Protein AF-H9VZD3-F1 (afdb_monomer)

Radius of gyration: 14.66 Å; Cα contacts (8 Å, |Δi|>4): 72; chains: 1; bounding box: 34×27×39 Å

InterPro domains:
  IPR009798 Wound-induced protein Wun1-like [PF07107] (5-67)
  IPR009798 Wound-induced protein Wun1-like [PTHR33703] (4-67)
  IPR032710 NTF2-like domain superfamily [SSF54427] (5-28)

Foldseek 3Di:
DQDKDKDWDFDADPNRTPDIDMDIPDKDFAFDPPVVCVVVVVHTDTPDIQDSPPDPDPCPDDDDDDD

Structure (mmCIF, N/CA/C/O backbone):
data_AF-H9VZD3-F1
#
_entry.id   AF-H9VZD3-F1
#
loop_
_atom_site.group_PDB
_atom_site.id
_atom_site.type_symbol
_atom_site.label_atom_id
_atom_site.label_alt_id
_atom_site.label_comp_id
_atom_site.label_asym_id
_atom_site.label_entity_id
_atom_site.label_seq_id
_atom_site.pdbx_PDB_ins_code
_atom_site.Cartn_x
_atom_site.Cartn_y
_atom_site.Cartn_z
_atom_site.occupancy
_atom_site.B_iso_or_equiv
_atom_site.auth_seq_id
_atom_site.auth_comp_id
_atom_site.auth_asym_id
_atom_site.auth_atom_id
_atom_site.pdbx_PDB_model_num
ATOM 1 N N . ASP A 1 1 ? 16.616 1.361 -17.633 1.00 57.31 1 ASP A N 1
ATOM 2 C CA . ASP A 1 1 ? 15.183 1.070 -17.806 1.00 57.31 1 ASP A CA 1
ATOM 3 C C . ASP A 1 1 ? 14.585 0.640 -16.484 1.00 57.31 1 ASP A C 1
ATOM 5 O O . ASP A 1 1 ? 15.015 -0.357 -15.914 1.00 57.31 1 ASP A O 1
ATOM 9 N N . GLU A 1 2 ? 13.676 1.446 -15.941 1.00 68.12 2 GLU A N 1
ATOM 10 C CA . GLU A 1 2 ? 12.894 1.066 -14.763 1.00 68.12 2 GLU A CA 1
ATOM 11 C C . GLU A 1 2 ? 11.780 0.107 -15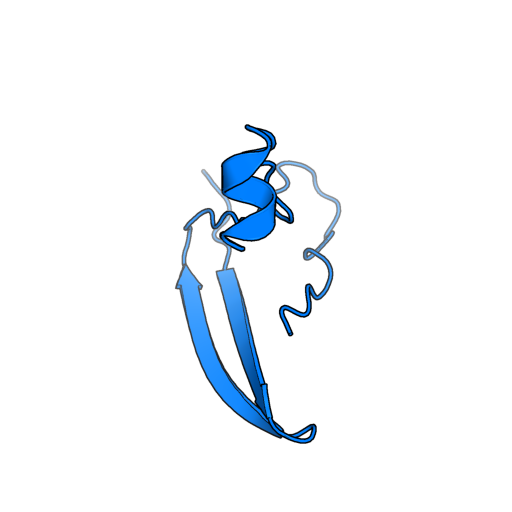.200 1.00 68.12 2 GLU A C 1
ATOM 13 O O . GLU A 1 2 ? 11.162 0.301 -16.247 1.00 68.12 2 GLU A O 1
ATOM 18 N N . THR A 1 3 ? 11.551 -0.964 -14.436 1.00 76.25 3 THR A N 1
ATOM 19 C CA . THR A 1 3 ? 10.438 -1.881 -14.721 1.00 76.25 3 THR A CA 1
ATOM 20 C C . THR A 1 3 ? 9.137 -1.202 -14.298 1.00 76.25 3 THR A C 1
ATOM 22 O O . THR A 1 3 ? 9.066 -0.746 -13.155 1.00 76.25 3 THR A O 1
ATOM 25 N N . PRO A 1 4 ? 8.119 -1.122 -15.174 1.00 80.06 4 PRO A N 1
ATOM 26 C CA . PRO A 1 4 ? 6.851 -0.518 -14.803 1.00 80.06 4 PRO A CA 1
ATOM 27 C C . PRO A 1 4 ? 6.195 -1.277 -13.645 1.00 80.06 4 PRO A C 1
ATOM 29 O O . PRO A 1 4 ? 6.227 -2.509 -13.611 1.00 80.06 4 PRO A O 1
ATOM 32 N N . TYR A 1 5 ? 5.574 -0.547 -12.722 1.00 79.19 5 TYR A N 1
ATOM 33 C CA . TYR A 1 5 ? 4.871 -1.110 -11.573 1.00 79.19 5 TYR A CA 1
ATOM 34 C C . TYR A 1 5 ? 3.551 -0.387 -11.301 1.00 79.19 5 TYR A C 1
ATOM 36 O O . TYR A 1 5 ? 3.331 0.745 -11.734 1.00 79.19 5 TYR A O 1
ATOM 44 N N . TRP A 1 6 ? 2.674 -1.070 -10.569 1.00 84.25 6 TRP A N 1
ATOM 45 C CA . TRP A 1 6 ? 1.362 -0.578 -10.173 1.00 84.25 6 TRP A CA 1
ATOM 46 C C . TRP A 1 6 ? 1.188 -0.709 -8.664 1.00 84.25 6 TRP A C 1
ATOM 48 O O . TRP A 1 6 ? 1.649 -1.681 -8.062 1.00 84.25 6 TRP A O 1
ATOM 58 N N . VAL A 1 7 ? 0.496 0.255 -8.065 1.00 82.19 7 VAL A N 1
ATOM 59 C CA . VAL A 1 7 ? 0.016 0.194 -6.683 1.00 82.19 7 VAL A CA 1
ATOM 60 C C . VAL A 1 7 ? -1.505 0.253 -6.720 1.00 82.19 7 VAL A C 1
ATOM 62 O O . VAL A 1 7 ? -2.071 1.170 -7.315 1.00 82.19 7 VAL A O 1
ATOM 65 N N . HIS A 1 8 ? -2.166 -0.716 -6.087 1.00 85.75 8 HIS A N 1
ATOM 66 C CA . HIS A 1 8 ? -3.622 -0.752 -5.967 1.00 85.75 8 HIS A CA 1
ATOM 67 C C . HIS A 1 8 ? -4.026 -0.468 -4.525 1.00 85.75 8 HIS A C 1
ATOM 69 O O . HIS A 1 8 ? -3.512 -1.093 -3.598 1.00 85.75 8 HIS A O 1
ATOM 75 N N . VAL A 1 9 ? -4.957 0.463 -4.349 1.00 85.25 9 VAL A N 1
ATOM 76 C CA . VAL A 1 9 ? -5.547 0.816 -3.058 1.00 85.25 9 VAL A CA 1
ATOM 77 C C . VAL A 1 9 ? -7.025 0.466 -3.116 1.00 85.25 9 VAL A C 1
ATOM 79 O O . VAL A 1 9 ? -7.722 0.898 -4.035 1.00 85.25 9 VAL A O 1
ATOM 82 N N . TRP A 1 10 ? -7.489 -0.341 -2.165 1.00 87.50 10 TRP A N 1
ATOM 83 C CA . TRP A 1 10 ? -8.879 -0.786 -2.089 1.00 87.50 10 TRP A CA 1
ATOM 84 C C . TRP A 1 10 ? -9.530 -0.247 -0.822 1.00 87.50 10 TRP A C 1
ATOM 86 O O . TRP A 1 10 ? -8.976 -0.405 0.267 1.00 87.50 10 TRP A O 1
ATOM 96 N N . THR A 1 11 ? -10.720 0.326 -0.960 1.00 86.06 11 THR A N 1
ATOM 97 C CA . THR A 1 11 ? -11.593 0.636 0.177 1.00 86.06 11 THR A CA 1
ATOM 98 C C . THR A 1 11 ? -12.535 -0.542 0.375 1.00 86.06 11 THR A C 1
ATOM 100 O O . THR A 1 11 ? -13.179 -0.981 -0.579 1.00 86.06 11 THR A O 1
ATOM 103 N N . VAL A 1 12 ? -12.592 -1.077 1.597 1.00 87.69 12 VAL A N 1
ATOM 104 C CA . VAL A 1 12 ? -13.439 -2.225 1.941 1.00 87.69 12 VAL A CA 1
ATOM 105 C C . VAL A 1 12 ? -14.428 -1.824 3.027 1.00 87.69 12 VAL A C 1
ATOM 107 O O . VAL A 1 12 ? -14.024 -1.469 4.129 1.00 87.69 12 VAL A O 1
ATOM 110 N N . GLU A 1 13 ? -15.721 -1.956 2.742 1.00 90.56 13 GLU A N 1
ATOM 111 C CA . GLU A 1 13 ? -16.810 -1.744 3.695 1.00 90.56 13 GLU A CA 1
ATOM 112 C C . GLU A 1 13 ? -17.598 -3.042 3.856 1.00 90.56 13 GLU A C 1
ATOM 114 O O . GLU A 1 13 ? -18.048 -3.645 2.883 1.00 90.56 13 GLU A O 1
ATOM 119 N N . ASN A 1 14 ? -17.755 -3.508 5.096 1.00 92.81 14 ASN A N 1
ATOM 120 C CA . ASN A 1 14 ? -18.502 -4.729 5.423 1.00 92.81 14 ASN A CA 1
ATOM 121 C C . ASN A 1 14 ? -18.047 -5.969 4.620 1.00 92.81 14 ASN A C 1
ATOM 123 O O . ASN A 1 14 ? -18.856 -6.817 4.249 1.00 92.81 14 ASN A O 1
ATOM 127 N N . GLY A 1 15 ? -16.744 -6.072 4.339 1.00 88.62 15 GLY A N 1
ATOM 128 C CA . GLY A 1 15 ? -16.162 -7.163 3.549 1.00 88.62 15 GLY A CA 1
ATOM 129 C C . GLY A 1 15 ? -16.358 -7.036 2.033 1.00 88.62 15 GLY A C 1
ATOM 130 O O . GLY A 1 15 ? -15.993 -7.955 1.303 1.00 88.62 15 GLY A O 1
ATOM 131 N N . ILE A 1 16 ? -16.905 -5.917 1.552 1.00 90.12 16 ILE A N 1
ATOM 132 C CA . ILE A 1 16 ? -17.121 -5.621 0.134 1.00 90.12 16 ILE A CA 1
ATOM 133 C C . ILE A 1 16 ? -16.162 -4.509 -0.288 1.00 90.12 16 ILE A C 1
ATOM 135 O O . ILE A 1 16 ? -16.066 -3.485 0.380 1.00 90.12 16 ILE A O 1
ATOM 139 N N . ILE A 1 17 ? -15.459 -4.692 -1.408 1.00 91.06 17 ILE A N 1
ATOM 140 C CA . ILE A 1 17 ? -14.652 -3.621 -2.008 1.00 91.06 17 ILE A CA 1
ATOM 141 C C . ILE A 1 17 ? -15.606 -2.581 -2.609 1.00 91.06 17 ILE A C 1
ATOM 143 O O . ILE A 1 17 ? -16.363 -2.904 -3.525 1.00 91.06 17 ILE A O 1
ATOM 147 N N . THR A 1 18 ? -15.570 -1.350 -2.102 1.00 95.12 18 THR A N 1
ATOM 148 C CA . THR A 1 18 ? -16.433 -0.239 -2.542 1.00 95.12 18 THR A CA 1
ATOM 149 C C . THR A 1 18 ? -15.708 0.766 -3.437 1.00 95.12 18 THR A C 1
ATOM 151 O O . THR A 1 18 ? -16.349 1.417 -4.259 1.00 95.12 18 THR A O 1
ATOM 154 N N . GLU A 1 19 ? -14.378 0.855 -3.347 1.00 92.31 19 GLU A N 1
ATOM 155 C CA . GLU A 1 19 ? -13.545 1.706 -4.204 1.00 92.31 19 GLU A CA 1
ATOM 156 C C . GLU A 1 19 ? -12.235 0.992 -4.555 1.00 92.31 19 GLU A C 1
ATOM 158 O O . GLU A 1 19 ? -11.650 0.284 -3.732 1.00 92.31 19 GLU A O 1
ATOM 163 N N . VAL A 1 20 ? -11.758 1.216 -5.780 1.00 89.25 20 VAL A N 1
ATOM 164 C CA . VAL A 1 20 ? -10.422 0.825 -6.232 1.00 89.25 20 VAL A CA 1
ATOM 165 C C . VAL A 1 20 ? -9.735 2.046 -6.825 1.00 89.25 20 VAL A C 1
ATOM 167 O O . VAL A 1 20 ? -10.310 2.745 -7.661 1.00 89.25 20 VAL A O 1
ATOM 170 N N . ARG A 1 21 ? -8.486 2.278 -6.420 1.00 90.12 21 ARG A N 1
ATOM 171 C CA . ARG A 1 21 ? -7.607 3.288 -7.004 1.00 90.12 21 ARG A CA 1
ATOM 172 C C . ARG A 1 21 ? -6.295 2.662 -7.439 1.00 90.12 21 ARG A C 1
ATOM 174 O O . ARG A 1 21 ? -5.682 1.908 -6.686 1.00 90.12 21 ARG A O 1
ATOM 181 N N . GLU A 1 22 ? -5.858 3.013 -8.638 1.00 88.62 22 GLU A N 1
ATOM 182 C CA . GLU A 1 22 ? -4.654 2.464 -9.251 1.00 88.62 22 GLU A CA 1
ATOM 183 C C . GLU A 1 22 ? -3.656 3.582 -9.538 1.00 88.62 22 GLU A C 1
ATOM 185 O O . GLU A 1 22 ? -4.004 4.623 -10.099 1.00 88.62 22 GLU A O 1
ATOM 190 N N . TYR A 1 23 ? -2.404 3.357 -9.150 1.00 85.81 23 TYR A N 1
ATOM 191 C CA . TYR A 1 23 ? -1.302 4.272 -9.397 1.00 85.81 23 TYR A CA 1
ATOM 192 C C . TYR A 1 23 ? -0.229 3.570 -10.219 1.00 85.81 23 TYR A C 1
ATOM 194 O O . TYR A 1 23 ? 0.295 2.533 -9.813 1.00 85.81 23 TYR A O 1
ATOM 202 N N . PHE A 1 24 ? 0.114 4.149 -11.366 1.00 85.50 24 PHE A N 1
ATOM 203 C CA . PHE A 1 24 ? 1.156 3.641 -12.250 1.00 85.50 24 PHE A CA 1
ATOM 204 C C . PHE A 1 24 ? 2.477 4.363 -11.987 1.00 85.50 24 PHE A C 1
ATOM 206 O O . PHE A 1 24 ? 2.500 5.594 -11.933 1.00 85.50 24 PHE A O 1
ATOM 213 N N . ASN A 1 25 ? 3.571 3.613 -11.828 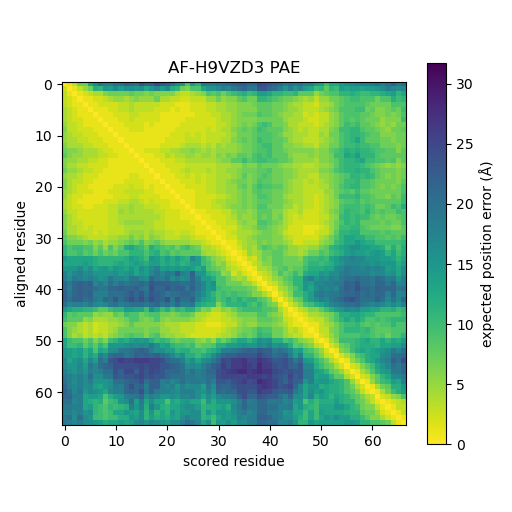1.00 85.25 25 ASN A N 1
ATOM 214 C CA . ASN A 1 25 ? 4.927 4.140 -11.626 1.00 85.25 25 ASN A CA 1
ATOM 215 C C . ASN A 1 25 ? 5.013 5.255 -10.568 1.00 85.25 25 ASN A C 1
ATOM 217 O O . ASN A 1 25 ? 5.746 6.229 -10.730 1.00 85.25 25 ASN A O 1
ATOM 221 N N . THR A 1 26 ? 4.234 5.125 -9.495 1.00 83.00 26 THR A N 1
ATOM 222 C CA . THR A 1 26 ? 4.133 6.126 -8.431 1.00 83.00 26 THR A CA 1
ATOM 223 C C . THR A 1 26 ? 4.370 5.466 -7.079 1.00 83.00 26 THR A C 1
ATOM 225 O O . THR A 1 26 ? 3.695 4.493 -6.740 1.00 83.00 26 THR A O 1
ATOM 228 N N . THR A 1 27 ? 5.290 6.028 -6.293 1.00 83.62 27 THR A N 1
ATOM 229 C CA . THR A 1 27 ? 5.529 5.615 -4.906 1.00 83.62 27 THR A CA 1
ATOM 230 C C . THR A 1 27 ? 4.478 6.239 -3.989 1.00 83.62 27 THR A C 1
ATOM 232 O O . THR A 1 27 ? 4.255 7.448 -4.034 1.00 83.62 27 THR A O 1
ATOM 235 N N . ILE A 1 28 ? 3.850 5.428 -3.141 1.00 84.12 28 ILE A N 1
ATOM 236 C CA . ILE A 1 28 ? 2.858 5.837 -2.146 1.00 84.12 28 ILE A CA 1
ATOM 237 C C . ILE A 1 28 ? 3.386 5.519 -0.747 1.00 84.12 28 ILE A C 1
ATOM 239 O O . ILE A 1 28 ? 3.848 4.412 -0.481 1.00 84.12 28 ILE A O 1
ATOM 243 N N . THR A 1 29 ? 3.251 6.476 0.165 1.00 83.00 29 THR A N 1
ATOM 244 C CA . THR A 1 29 ? 3.523 6.301 1.594 1.00 83.00 29 THR A CA 1
ATOM 245 C C . THR A 1 29 ? 2.226 6.512 2.362 1.00 83.00 29 THR A C 1
ATOM 247 O O 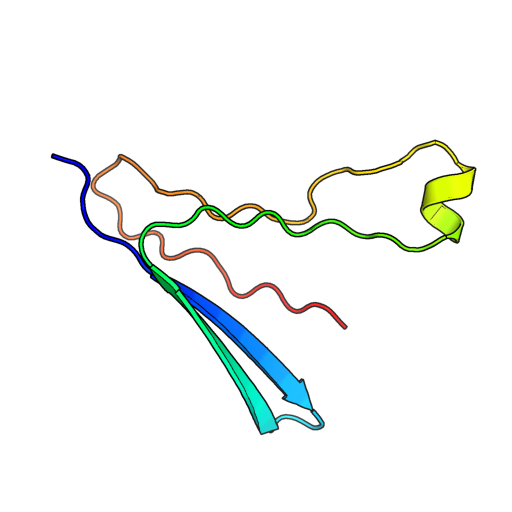. THR A 1 29 ? 1.523 7.497 2.135 1.00 83.00 29 THR A O 1
ATOM 250 N N . VAL A 1 30 ? 1.902 5.589 3.264 1.00 81.94 30 VAL A N 1
ATOM 251 C CA . VAL A 1 30 ? 0.747 5.680 4.159 1.00 81.94 30 VAL A CA 1
ATOM 252 C C . VAL A 1 30 ? 1.240 6.086 5.539 1.00 81.94 30 VAL A C 1
ATOM 254 O O . VAL A 1 30 ? 2.121 5.443 6.111 1.00 81.94 30 VAL A O 1
ATOM 257 N N . THR A 1 31 ? 0.637 7.134 6.085 1.00 80.06 31 THR A N 1
ATOM 258 C CA . THR A 1 31 ? 1.000 7.721 7.375 1.00 80.06 31 THR A CA 1
ATOM 259 C C . THR A 1 31 ? -0.262 7.913 8.202 1.00 80.06 31 THR A C 1
ATOM 261 O O . THR A 1 31 ? -1.278 8.357 7.668 1.00 80.06 31 THR A O 1
ATOM 264 N N . ASP A 1 32 ? -0.204 7.588 9.494 1.00 77.50 32 ASP A N 1
ATOM 265 C CA . ASP A 1 32 ? -1.302 7.876 10.417 1.00 77.50 32 ASP A CA 1
ATOM 266 C C . ASP A 1 32 ? -1.300 9.366 10.790 1.00 77.50 32 ASP A C 1
ATOM 268 O O . ASP A 1 32 ? -0.289 9.909 11.245 1.00 77.50 32 ASP A O 1
ATOM 272 N N . PHE A 1 33 ? -2.442 10.024 10.596 1.00 72.81 33 PHE A N 1
ATOM 273 C CA . PHE A 1 33 ? -2.664 11.428 10.944 1.00 72.81 33 PHE A CA 1
ATOM 274 C C . PHE A 1 33 ? -3.551 11.603 12.183 1.00 72.81 33 PHE A C 1
ATOM 276 O O . PHE A 1 33 ? -4.075 12.698 12.408 1.00 72.81 33 PHE A O 1
ATOM 283 N N . ASN A 1 34 ? -3.731 10.562 13.002 1.00 77.88 34 ASN A N 1
ATOM 284 C CA . ASN A 1 34 ? -4.540 10.634 14.212 1.00 77.88 34 ASN A CA 1
ATOM 285 C C . ASN A 1 34 ? -4.096 11.808 15.116 1.00 77.88 34 ASN A C 1
ATOM 287 O O . ASN A 1 34 ? -2.960 11.818 15.601 1.00 77.88 34 ASN A O 1
ATOM 291 N N . PRO A 1 35 ? -4.983 12.784 15.403 1.00 68.06 35 PRO A N 1
ATOM 292 C CA . PRO A 1 35 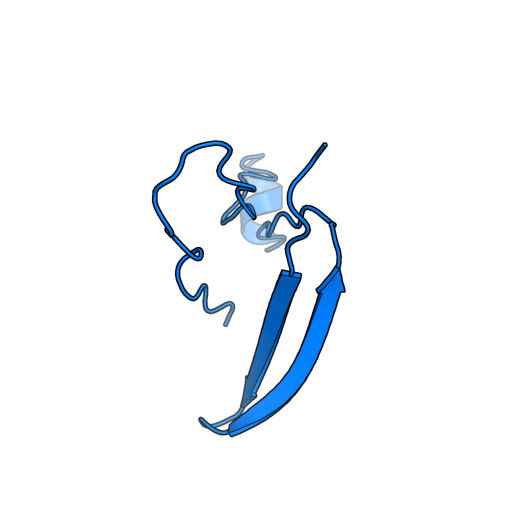? -4.657 13.971 16.195 1.00 68.06 35 PRO A CA 1
ATOM 293 C C . PRO A 1 35 ? -4.092 13.688 17.594 1.00 68.06 35 PRO A C 1
ATOM 295 O O . PRO A 1 35 ? -3.424 14.555 18.164 1.00 68.06 35 PRO A O 1
ATOM 298 N N . SER A 1 36 ? -4.365 12.513 18.175 1.00 70.62 36 SER A N 1
ATOM 299 C CA . SER A 1 36 ? -3.753 12.096 19.443 1.00 70.62 36 SER A CA 1
ATOM 300 C C . SER A 1 36 ? -2.241 11.894 19.306 1.00 70.62 36 SER A C 1
ATOM 302 O O . SER A 1 36 ? -1.496 12.427 20.125 1.00 70.62 36 SER A O 1
ATOM 304 N N . LEU A 1 37 ? -1.791 11.238 18.233 1.00 65.19 37 LEU A N 1
ATOM 305 C CA . LEU A 1 37 ? -0.376 11.000 17.926 1.00 65.19 37 LEU A CA 1
ATOM 306 C C . LEU A 1 37 ? 0.351 12.295 17.539 1.00 65.19 37 LEU A C 1
ATOM 308 O O . LEU A 1 37 ? 1.526 12.483 17.857 1.00 65.19 37 LEU A O 1
ATOM 312 N N . LEU A 1 38 ? -0.366 13.243 16.921 1.00 65.75 38 LEU A N 1
ATOM 313 C CA . LEU A 1 38 ? 0.199 14.549 16.568 1.00 65.75 38 LEU A CA 1
ATOM 314 C C . LEU A 1 38 ? 0.547 15.398 17.810 1.00 65.75 38 LEU A C 1
ATOM 316 O O . LEU A 1 38 ? 1.485 16.195 17.780 1.00 65.75 38 LEU A O 1
ATOM 320 N N . ARG A 1 39 ? -0.177 15.239 18.928 1.00 61.47 39 ARG A N 1
ATOM 321 C CA . ARG A 1 39 ? 0.111 15.981 20.173 1.00 61.47 39 ARG A CA 1
ATOM 322 C C . ARG A 1 39 ? 1.404 15.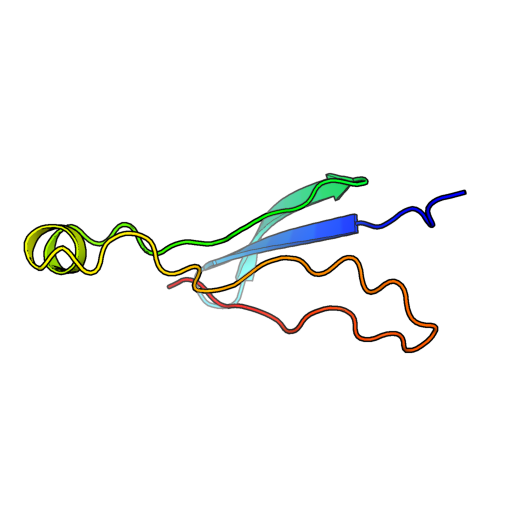537 20.855 1.00 61.47 39 ARG A C 1
ATOM 324 O O . ARG A 1 39 ? 2.063 16.365 21.479 1.00 61.47 39 ARG A O 1
ATOM 331 N N . GLU A 1 40 ? 1.790 14.274 20.704 1.00 65.06 40 GLU A N 1
ATOM 332 C CA . GLU A 1 40 ? 2.979 13.698 21.346 1.00 65.06 40 GLU A CA 1
ATOM 333 C C . GLU A 1 40 ? 4.275 13.932 20.548 1.00 65.06 40 GLU A C 1
ATOM 335 O O . GLU A 1 40 ? 5.328 13.418 20.911 1.00 65.06 40 GLU A O 1
ATOM 340 N N . LYS A 1 41 ? 4.233 14.718 19.456 1.00 59.47 41 LYS A N 1
ATOM 341 C CA . LYS A 1 41 ? 5.350 14.889 18.499 1.00 59.47 41 LYS A CA 1
ATOM 342 C C . LYS A 1 41 ? 5.881 13.572 17.917 1.00 59.47 41 LYS A C 1
ATOM 344 O O . LYS A 1 41 ? 6.881 13.591 17.203 1.00 59.47 41 LYS A O 1
ATOM 349 N N . GLN A 1 42 ? 5.173 12.462 18.112 1.00 59.91 42 GLN A N 1
ATOM 350 C CA . GLN A 1 42 ? 5.361 11.212 17.385 1.00 59.91 42 GLN A CA 1
ATOM 351 C C . GLN A 1 42 ? 4.695 11.325 16.004 1.00 59.91 42 GLN A C 1
ATOM 353 O O . GLN A 1 42 ? 3.945 10.464 15.555 1.00 59.91 42 GLN A O 1
ATOM 358 N N . LEU A 1 43 ? 4.909 12.466 15.350 1.00 56.44 43 LEU A N 1
ATOM 359 C CA . LEU A 1 43 ? 4.324 12.772 14.061 1.00 56.44 43 LEU A CA 1
ATOM 360 C C . LEU A 1 43 ? 5.041 11.971 12.977 1.00 56.44 43 LEU A C 1
ATOM 362 O O . LEU A 1 43 ? 6.268 11.980 12.886 1.00 56.44 43 LEU A O 1
ATOM 366 N N . CYS A 1 44 ? 4.235 11.389 12.096 1.00 60.28 44 CYS A N 1
ATOM 36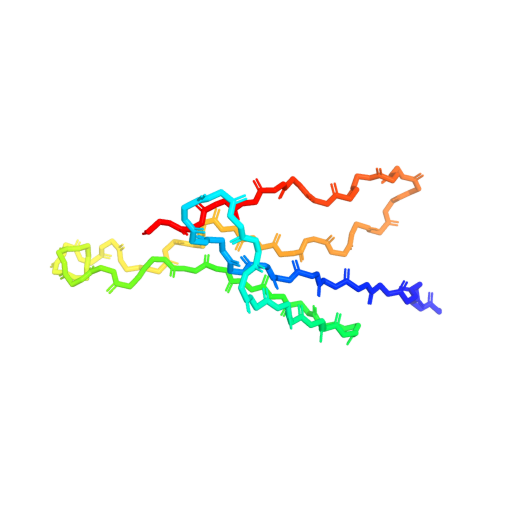7 C CA . CYS A 1 44 ? 4.627 11.047 10.734 1.00 60.28 44 CYS A CA 1
ATOM 368 C C . CYS A 1 44 ? 5.589 9.864 10.565 1.00 60.28 44 CYS A C 1
ATOM 370 O O . CYS A 1 44 ? 6.362 9.850 9.608 1.00 60.28 44 CYS A O 1
ATOM 372 N N . SER A 1 45 ? 5.546 8.855 11.439 1.00 68.00 45 SER A N 1
ATOM 373 C CA . SER A 1 45 ? 6.194 7.583 11.096 1.00 68.00 45 SER A CA 1
ATOM 374 C C . SER A 1 45 ? 5.384 6.902 9.985 1.00 68.00 45 SER A C 1
ATOM 376 O O . SER A 1 45 ? 4.182 6.69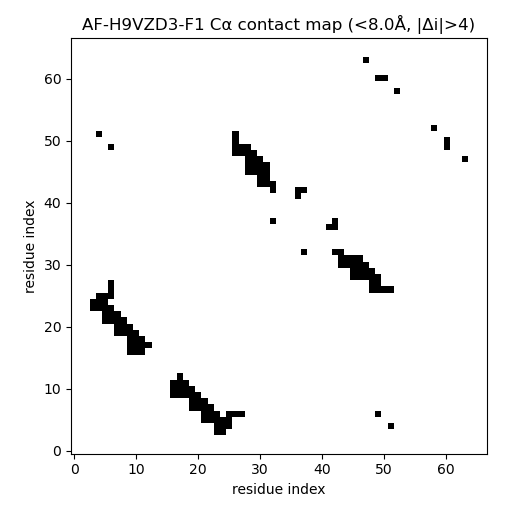5 10.175 1.00 68.00 45 SER A O 1
ATOM 378 N N . PRO A 1 46 ? 5.989 6.593 8.823 1.00 72.06 46 PRO A N 1
ATOM 379 C CA . PRO A 1 46 ? 5.282 5.905 7.755 1.00 72.06 46 PRO A CA 1
ATOM 380 C C . PRO A 1 46 ? 4.825 4.543 8.280 1.00 72.06 46 PRO A C 1
ATOM 382 O O . PRO A 1 46 ? 5.638 3.740 8.736 1.00 72.06 46 PRO A O 1
ATOM 385 N N . MET A 1 47 ? 3.517 4.295 8.240 1.00 79.06 47 MET A N 1
ATOM 386 C CA . MET A 1 47 ? 2.957 2.982 8.567 1.00 79.06 47 MET A CA 1
ATOM 387 C C . MET A 1 47 ? 3.307 1.969 7.484 1.00 79.06 47 MET A C 1
ATOM 389 O O . MET A 1 47 ? 3.497 0.787 7.761 1.00 79.06 47 MET A O 1
ATOM 393 N N . TRP A 1 48 ? 3.383 2.444 6.241 1.00 79.38 48 TRP A N 1
ATOM 394 C CA . TRP A 1 48 ? 3.755 1.642 5.091 1.00 79.38 48 TRP A CA 1
ATOM 395 C C . 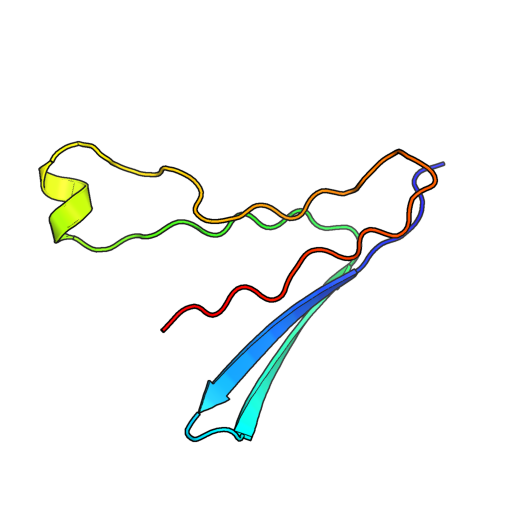TRP A 1 48 ? 4.277 2.522 3.959 1.00 79.38 48 TRP A C 1
ATOM 397 O O . TRP A 1 48 ? 3.877 3.675 3.809 1.00 79.38 48 TRP A O 1
ATOM 407 N N . GLU A 1 49 ? 5.138 1.955 3.127 1.00 77.44 49 GLU A N 1
ATOM 408 C CA . GLU A 1 49 ? 5.624 2.573 1.902 1.00 77.44 49 GLU A CA 1
ATOM 409 C C . GLU A 1 49 ? 5.635 1.533 0.783 1.00 77.44 49 GLU A C 1
ATOM 411 O O . GLU A 1 49 ? 6.032 0.380 0.983 1.00 77.44 49 GLU A O 1
ATOM 416 N N . SER A 1 50 ? 5.223 1.940 -0.415 1.00 77.12 50 SER A N 1
ATOM 417 C CA . SER A 1 50 ? 5.345 1.099 -1.595 1.00 77.12 50 SER A CA 1
ATOM 418 C C . SER A 1 50 ? 6.823 0.972 -1.965 1.00 77.12 50 SER A C 1
ATOM 420 O O . SER A 1 50 ? 7.438 1.922 -2.451 1.00 77.12 50 SER A O 1
ATOM 422 N N . SER A 1 51 ? 7.411 -0.204 -1.767 1.00 68.38 51 SER A N 1
ATOM 423 C CA . SER A 1 51 ? 8.770 -0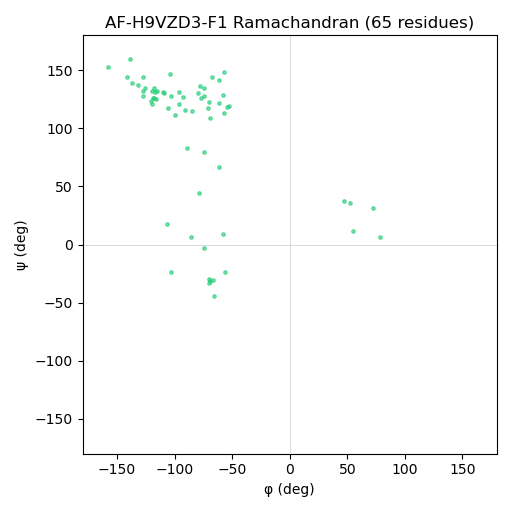.460 -2.235 1.00 68.38 51 SER A CA 1
ATOM 424 C C . SER A 1 51 ? 8.741 -0.895 -3.698 1.00 68.38 51 SER A C 1
ATOM 426 O O . SER A 1 51 ? 8.237 -1.969 -4.027 1.00 68.38 51 SER A O 1
ATOM 428 N N . ALA A 1 52 ? 9.317 -0.084 -4.587 1.00 61.97 52 ALA A N 1
ATOM 429 C CA . ALA A 1 52 ? 9.704 -0.535 -5.918 1.00 61.97 52 ALA A CA 1
ATOM 430 C C . ALA A 1 52 ? 10.962 -1.405 -5.767 1.00 61.97 52 ALA A C 1
ATOM 432 O O . ALA A 1 52 ? 12.093 -0.933 -5.908 1.00 61.97 52 ALA A O 1
ATOM 433 N N . VAL A 1 53 ? 10.780 -2.665 -5.363 1.00 56.97 53 VAL A N 1
ATOM 434 C CA . VAL A 1 53 ? 11.887 -3.597 -5.128 1.00 56.97 53 VAL A CA 1
ATOM 435 C C . VAL A 1 53 ? 12.713 -3.719 -6.415 1.00 56.97 53 VAL A C 1
ATOM 437 O O . VAL A 1 53 ? 12.247 -4.233 -7.428 1.00 56.97 53 VAL A O 1
ATOM 440 N N . LYS A 1 54 ? 13.962 -3.230 -6.383 1.00 52.78 54 LYS A N 1
ATOM 441 C CA . LYS A 1 54 ? 14.926 -3.321 -7.499 1.00 52.78 54 LYS A CA 1
ATOM 442 C C . LYS A 1 54 ? 15.518 -4.728 -7.681 1.00 52.78 54 LYS A C 1
ATOM 444 O O . LYS A 1 54 ? 16.326 -4.932 -8.585 1.00 52.78 54 LYS A O 1
ATOM 449 N N . SER A 1 55 ? 15.178 -5.697 -6.829 1.00 49.75 55 SER A N 1
ATOM 450 C CA . SER A 1 55 ? 15.694 -7.067 -6.894 1.00 49.75 55 SER A CA 1
ATOM 451 C C . SER A 1 55 ? 14.658 -8.041 -7.465 1.00 49.75 55 SER A C 1
ATOM 453 O O . SER A 1 55 ? 13.458 -7.899 -7.277 1.00 49.75 55 SER A O 1
ATOM 455 N N . LYS A 1 56 ? 15.154 -9.055 -8.182 1.00 50.03 56 LYS A N 1
ATOM 456 C CA . LYS A 1 56 ? 14.427 -10.113 -8.916 1.00 50.03 56 LYS A CA 1
ATOM 457 C C . LYS A 1 56 ? 13.457 -10.979 -8.089 1.00 50.03 56 LYS A C 1
ATOM 459 O O . LYS A 1 56 ? 12.962 -11.981 -8.603 1.00 50.03 56 LYS A O 1
ATOM 464 N N . GLU A 1 57 ? 13.176 -10.633 -6.842 1.00 50.97 57 GLU A N 1
ATOM 465 C CA . GLU A 1 57 ? 12.236 -11.355 -5.996 1.00 50.97 57 GLU A CA 1
ATOM 466 C C . GLU A 1 57 ? 10.906 -10.603 -6.002 1.00 50.97 57 GLU A C 1
ATOM 468 O O . GLU A 1 57 ? 10.801 -9.481 -5.516 1.00 50.97 57 GLU A O 1
ATOM 473 N N . LYS A 1 58 ? 9.899 -11.227 -6.629 1.00 47.75 58 LYS A N 1
ATOM 474 C CA . LYS A 1 58 ? 8.497 -10.790 -6.710 1.00 47.75 58 LYS A CA 1
ATOM 475 C C . LYS A 1 58 ? 7.858 -10.710 -5.314 1.00 47.75 58 LYS A C 1
ATOM 477 O O . LYS A 1 58 ? 6.942 -11.465 -5.002 1.00 47.75 58 LYS A O 1
ATOM 482 N N . CYS A 1 59 ? 8.306 -9.799 -4.470 1.00 46.56 59 CYS A N 1
ATOM 483 C CA . CYS A 1 59 ? 7.576 -9.423 -3.273 1.00 46.56 59 CYS A CA 1
ATOM 484 C C . CYS A 1 59 ? 6.646 -8.277 -3.664 1.00 46.56 59 CYS A C 1
ATOM 486 O O . CYS A 1 59 ? 6.980 -7.106 -3.513 1.00 46.56 59 CYS A O 1
ATOM 488 N N . MET A 1 60 ? 5.487 -8.626 -4.231 1.00 46.31 60 MET A N 1
ATOM 489 C CA . MET A 1 60 ? 4.359 -7.693 -4.270 1.00 46.31 60 MET A CA 1
ATOM 490 C C . MET A 1 60 ? 4.055 -7.315 -2.815 1.00 46.31 60 MET A C 1
ATOM 492 O O . MET A 1 60 ? 3.975 -8.221 -1.979 1.00 46.31 60 MET A O 1
ATOM 496 N N . PRO A 1 61 ? 3.962 -6.025 -2.466 1.00 53.00 61 PRO A N 1
ATOM 497 C CA . PRO A 1 61 ? 3.911 -5.641 -1.068 1.00 53.00 61 PRO A CA 1
ATOM 498 C C . PRO A 1 61 ? 2.604 -6.123 -0.432 1.00 53.00 61 PRO A C 1
ATOM 500 O O . PRO A 1 61 ? 1.559 -6.187 -1.081 1.00 53.00 61 PRO A O 1
ATOM 503 N N . GLY A 1 62 ? 2.705 -6.515 0.840 1.00 58.41 62 GLY A N 1
ATOM 504 C CA . GLY A 1 62 ? 1.602 -7.046 1.631 1.00 58.41 62 GLY A CA 1
ATOM 505 C C . GLY A 1 62 ? 0.412 -6.092 1.704 1.00 58.41 62 GLY A C 1
ATOM 506 O O . GLY A 1 62 ? 0.571 -4.873 1.689 1.00 58.41 62 GLY A O 1
ATOM 507 N N . LEU A 1 63 ? -0.780 -6.682 1.791 1.00 54.28 63 LEU A N 1
ATOM 508 C CA . LEU A 1 63 ? -2.038 -5.993 2.050 1.00 54.28 63 LEU A CA 1
ATOM 509 C C . LEU A 1 63 ? -1.914 -5.174 3.342 1.00 54.28 63 LEU A C 1
ATOM 511 O O . LEU A 1 63 ? -1.713 -5.745 4.414 1.00 54.28 63 LEU A O 1
ATOM 515 N N . VAL A 1 64 ? -2.058 -3.854 3.247 1.00 55.34 64 VAL A N 1
ATOM 516 C CA . VAL A 1 64 ? -2.181 -2.980 4.416 1.00 55.34 64 VAL A CA 1
ATOM 517 C C . VAL A 1 64 ? -3.625 -2.534 4.523 1.00 55.34 64 VAL A C 1
ATOM 519 O O . VAL A 1 64 ? -4.159 -1.889 3.625 1.00 55.34 64 VAL A O 1
ATOM 522 N N . PHE A 1 65 ? -4.259 -2.923 5.623 1.00 53.72 65 PHE A N 1
ATOM 523 C CA . PHE A 1 65 ? -5.614 -2.531 5.968 1.00 53.72 65 PHE A CA 1
ATOM 524 C C . PHE A 1 65 ? -5.537 -1.251 6.807 1.00 53.72 65 PHE A C 1
ATOM 526 O O . PHE A 1 65 ? -4.959 -1.266 7.892 1.00 53.72 65 PHE A O 1
ATOM 533 N N . ALA A 1 66 ? -6.071 -0.147 6.288 1.00 53.00 66 ALA A N 1
ATOM 534 C CA . ALA A 1 66 ? -6.341 1.051 7.076 1.00 53.00 66 ALA A CA 1
ATOM 535 C C . ALA A 1 66 ? -7.819 0.996 7.493 1.00 53.00 66 ALA A C 1
ATOM 537 O O . ALA A 1 66 ? -8.681 0.874 6.624 1.00 53.00 66 ALA A O 1
ATOM 538 N N . ILE A 1 67 ? -8.079 1.002 8.805 1.00 53.59 67 ILE A N 1
ATOM 539 C CA . ILE A 1 67 ? -9.420 0.961 9.424 1.00 53.59 67 ILE A CA 1
ATOM 540 C C . ILE A 1 67 ? -9.802 2.360 9.873 1.00 53.59 67 ILE A C 1
ATOM 542 O O . ILE A 1 67 ? -8.921 3.011 10.480 1.00 53.59 67 ILE A O 1
#

Mean predicted aligned error: 9.46 Å

Solvent-accessible surface area (backbone atoms only — not comparable to full-atom values): 4722 Å² total; per-residue (Å²): 134,83,81,86,49,75,44,80,49,72,42,70,55,99,91,38,80,78,44,80,46,79,36,71,78,55,83,52,74,43,59,70,78,55,68,74,45,53,74,71,70,65,59,69,62,66,76,43,65,60,72,83,70,91,55,99,64,91,70,74,78,76,91,78,86,86,131

Sequence (67 aa):
DETPYWVHVWTVENGIITEVREYFNTTITVTDFNPSLLREKQLCSPMWESSAVKSKEKCMPGLVFAI

pLDDT: mean 72.34, std 14.39, range [46.31, 95.12]

Organism: Pinus taeda (NCBI:txid3352)

Secondary structure (DSSP, 8-state):
-PPP-EEEEEEEETTEEEEEEEEES---EEE---HHHHHTT----EEEE-----SSS--PPPP----